Protein AF-A0A9D8HJI1-F1 (afdb_monomer_lite)

Foldseek 3Di:
DDPPVSLVVLVVVLVVVCVVCVVVQDDPPCNVVVSVVSSVVSVVVVVVVVVVVVVVVVVVVVVVVVVVDDADPVLLVVLLVVDDPLLNVLCCCCPVVVDQLCRQCVVVVHHSVVSVVSPVVSVVSSVVSSVVSVPDD

pLDDT: mean 75.33, std 11.46, range [37.22, 92.06]

Sequence (137 aa):
RLDRDEAADAAAEVFTVAWRKIAHLPPEPDTLPWLYGVARRVVANSARSRRRRQRLAIRAAAQATEWSHTPDPAGVLVALELLRSGDREILRLAAWEGLDPREMGLVLGCSPNAAAIRLHRARRRLEDAMNDTEGEP

Structure (mmCIF, N/CA/C/O backbone):
data_AF-A0A9D8HJI1-F1
#
_entry.id   AF-A0A9D8HJI1-F1
#
loop_
_atom_site.group_PDB
_atom_site.id
_atom_site.type_symbol
_atom_site.label_atom_id
_atom_site.label_alt_id
_atom_site.label_comp_id
_atom_site.label_asym_id
_atom_site.label_entity_id
_atom_site.label_seq_id
_atom_site.pdbx_PDB_ins_code
_atom_site.Cartn_x
_atom_site.Cartn_y
_atom_site.Cartn_z
_atom_site.occupancy
_atom_site.B_iso_or_equiv
_atom_site.auth_seq_id
_atom_site.auth_comp_id
_atom_site.auth_asym_id
_atom_site.auth_atom_id
_atom_site.pdbx_PDB_model_num
ATOM 1 N N . ARG A 1 1 ? -8.733 19.203 0.518 1.00 57.72 1 ARG A N 1
ATOM 2 C CA . ARG A 1 1 ? -10.171 18.987 0.238 1.00 57.72 1 ARG A CA 1
ATOM 3 C C . ARG A 1 1 ? -10.307 17.616 -0.399 1.00 57.72 1 ARG A C 1
ATOM 5 O O . ARG A 1 1 ? -9.384 17.234 -1.111 1.00 57.72 1 ARG A O 1
ATOM 12 N N . LEU A 1 2 ? -11.349 16.874 -0.038 1.00 67.06 2 LEU A N 1
ATOM 13 C CA . LEU A 1 2 ? -11.768 15.695 -0.793 1.00 67.06 2 LEU A CA 1
ATOM 14 C C . LEU A 1 2 ? -12.631 16.185 -1.957 1.00 67.06 2 LEU A C 1
ATOM 16 O O . LEU A 1 2 ? -13.277 17.232 -1.819 1.00 67.06 2 LEU A O 1
ATOM 20 N N . ASP A 1 3 ? -12.589 15.489 -3.085 1.00 80.69 3 ASP A N 1
ATOM 21 C CA . ASP A 1 3 ? -13.618 15.664 -4.109 1.00 80.69 3 ASP A CA 1
ATOM 22 C C . ASP A 1 3 ? -14.937 14.999 -3.664 1.00 80.69 3 ASP A C 1
ATOM 24 O O . ASP A 1 3 ? -15.061 14.513 -2.535 1.00 80.69 3 ASP A O 1
ATOM 28 N N . ARG A 1 4 ? -15.962 15.063 -4.516 1.00 80.25 4 ARG A N 1
ATOM 29 C CA . ARG A 1 4 ? -17.303 14.562 -4.191 1.00 80.25 4 ARG A CA 1
ATOM 30 C C . ARG A 1 4 ? -17.327 13.042 -4.004 1.00 80.25 4 ARG A C 1
ATOM 32 O O . ARG A 1 4 ? -18.003 12.578 -3.088 1.00 80.25 4 ARG A O 1
ATOM 39 N N . ASP A 1 5 ? -16.589 12.305 -4.821 1.00 79.06 5 ASP A N 1
ATOM 40 C CA . ASP A 1 5 ? -16.589 10.842 -4.804 1.00 79.06 5 ASP A CA 1
ATOM 41 C C . ASP A 1 5 ? -15.754 10.345 -3.619 1.00 79.06 5 ASP A C 1
ATOM 43 O O . ASP A 1 5 ? -16.203 9.514 -2.832 1.00 79.06 5 ASP A O 1
ATOM 47 N N . GLU A 1 6 ? -14.610 10.985 -3.368 1.00 75.56 6 GLU A N 1
ATOM 48 C CA . GLU A 1 6 ? -13.793 10.758 -2.176 1.00 75.56 6 GLU A CA 1
ATOM 49 C C . GLU A 1 6 ? -14.559 11.057 -0.874 1.00 75.56 6 GLU A C 1
ATOM 51 O O . GLU A 1 6 ? -14.312 10.423 0.156 1.00 75.56 6 GLU A O 1
ATOM 56 N N . ALA A 1 7 ? -15.465 12.040 -0.882 1.00 78.31 7 ALA A N 1
ATOM 57 C CA . ALA A 1 7 ? -16.320 12.337 0.264 1.00 78.31 7 ALA A CA 1
ATOM 58 C C . ALA A 1 7 ? -17.396 11.260 0.479 1.00 78.31 7 ALA A C 1
ATOM 60 O O . ALA A 1 7 ? -17.677 10.917 1.629 1.00 78.31 7 ALA A O 1
ATOM 61 N N . ALA A 1 8 ? -17.966 10.715 -0.599 1.00 82.56 8 ALA A N 1
ATOM 62 C CA . ALA A 1 8 ? -18.933 9.622 -0.531 1.00 82.56 8 ALA A CA 1
ATOM 63 C C . ALA A 1 8 ? -18.287 8.329 -0.004 1.00 82.56 8 ALA A C 1
ATOM 65 O O . ALA A 1 8 ? -18.809 7.724 0.934 1.00 82.56 8 ALA A O 1
ATOM 66 N N . ASP A 1 9 ? -17.105 7.974 -0.512 1.00 81.94 9 ASP A N 1
ATOM 67 C CA . ASP A 1 9 ? -16.328 6.824 -0.036 1.00 81.94 9 ASP A CA 1
ATOM 68 C C . ASP A 1 9 ? -15.944 6.972 1.439 1.00 81.94 9 ASP A C 1
ATOM 70 O O . ASP A 1 9 ? -16.104 6.046 2.239 1.00 81.94 9 ASP A O 1
ATOM 74 N N . ALA A 1 10 ? -15.488 8.165 1.836 1.00 81.00 10 ALA A N 1
ATOM 75 C CA . ALA A 1 10 ? -15.160 8.445 3.227 1.00 81.00 10 ALA A CA 1
ATOM 76 C C . ALA A 1 10 ? -16.388 8.302 4.141 1.00 81.00 10 ALA A C 1
ATOM 78 O O . ALA A 1 10 ? -16.270 7.764 5.241 1.00 81.00 10 ALA A O 1
ATOM 79 N N . ALA A 1 11 ? -17.567 8.751 3.703 1.00 83.81 11 ALA A N 1
ATOM 80 C CA . ALA A 1 11 ? -18.802 8.574 4.461 1.00 83.81 11 ALA A CA 1
ATOM 81 C C . ALA A 1 11 ? -19.171 7.087 4.601 1.00 83.81 11 ALA A C 1
ATOM 83 O O . ALA A 1 11 ? -19.471 6.635 5.709 1.00 83.81 11 ALA A O 1
ATOM 84 N N . ALA A 1 12 ? -19.081 6.311 3.519 1.00 88.81 12 ALA A N 1
ATOM 85 C CA . ALA A 1 12 ? -19.327 4.870 3.546 1.00 88.81 12 ALA A CA 1
ATOM 86 C C . ALA A 1 12 ? -18.380 4.144 4.519 1.00 88.81 12 ALA A C 1
ATOM 88 O O . ALA A 1 12 ? -18.809 3.290 5.299 1.00 88.81 12 ALA A O 1
ATOM 89 N N . GLU A 1 13 ? -17.101 4.521 4.543 1.00 84.81 13 GLU A N 1
ATOM 90 C CA . GLU A 1 13 ? -16.109 3.943 5.450 1.00 84.81 13 GLU A CA 1
ATOM 91 C C . GLU A 1 13 ? -16.392 4.309 6.920 1.00 84.81 13 GLU A C 1
ATOM 93 O O . GLU A 1 13 ? -16.303 3.450 7.803 1.00 84.81 13 GLU A O 1
ATOM 98 N N . VAL A 1 14 ? -16.821 5.547 7.197 1.00 84.94 14 VAL A N 1
ATOM 99 C CA . VAL A 1 14 ? -17.251 5.976 8.542 1.00 84.94 14 VAL A CA 1
ATOM 100 C C . VAL A 1 14 ? -18.423 5.139 9.039 1.00 84.94 14 VAL A C 1
ATOM 102 O O . VAL A 1 14 ? -18.358 4.597 10.145 1.00 84.94 14 VAL A O 1
ATOM 105 N N . PHE A 1 15 ? -19.470 4.989 8.228 1.00 88.69 15 PHE A N 1
ATOM 106 C CA . PHE A 1 15 ? -20.638 4.197 8.612 1.00 88.69 15 PHE A CA 1
ATOM 107 C C . PHE A 1 15 ? -20.325 2.704 8.706 1.00 88.69 15 PHE A C 1
ATOM 109 O O . PHE A 1 15 ? -20.846 2.032 9.591 1.00 88.69 15 PHE A O 1
ATOM 116 N N . THR A 1 16 ? -19.402 2.188 7.895 1.00 92.06 16 THR A N 1
ATOM 117 C CA . THR A 1 16 ? -18.907 0.809 8.030 1.00 92.06 16 THR A CA 1
ATOM 118 C C . THR A 1 16 ? -18.217 0.595 9.380 1.00 92.06 16 THR A C 1
ATOM 120 O O . THR A 1 16 ? -18.438 -0.420 10.046 1.00 92.06 16 THR A O 1
ATOM 123 N N . VAL A 1 17 ? -17.391 1.551 9.824 1.00 81.44 17 VAL A N 1
ATOM 124 C CA . VAL A 1 17 ? -16.753 1.505 11.151 1.00 81.44 17 VAL A CA 1
ATOM 125 C C . VAL A 1 17 ? -17.794 1.604 12.264 1.00 81.44 17 VAL A C 1
ATOM 127 O O . VAL A 1 17 ? -17.697 0.858 13.239 1.00 81.44 17 VAL A O 1
A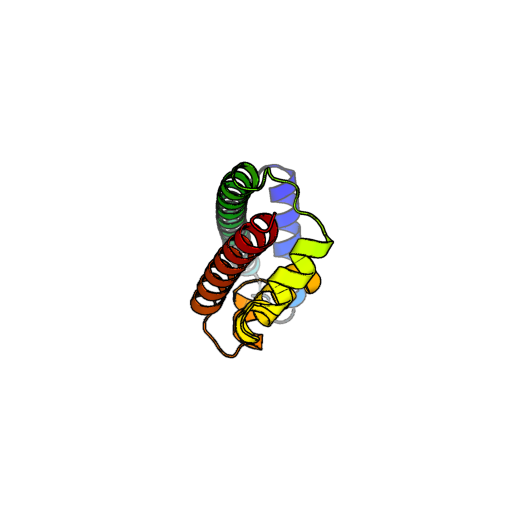TOM 130 N N . ALA A 1 18 ? -18.782 2.488 12.117 1.00 81.88 18 ALA A N 1
ATOM 131 C CA . ALA A 1 18 ? -19.880 2.626 13.068 1.00 81.88 18 ALA A CA 1
ATOM 132 C C . ALA A 1 18 ? -20.677 1.320 13.193 1.00 81.88 18 ALA A C 1
ATOM 134 O O . ALA A 1 18 ? -20.867 0.829 14.301 1.00 81.88 18 ALA A O 1
ATOM 135 N N . TRP A 1 19 ? -21.036 0.696 12.069 1.00 88.44 19 TRP A N 1
ATOM 136 C CA . TRP A 1 19 ? -21.769 -0.568 12.032 1.00 88.44 19 TRP A CA 1
ATOM 137 C C . TRP A 1 19 ? -21.000 -1.711 12.702 1.00 88.44 19 TRP A C 1
ATOM 139 O O . TRP A 1 19 ? -21.532 -2.412 13.559 1.00 88.44 19 TRP A O 1
ATOM 149 N N . ARG A 1 20 ? -19.703 -1.859 12.400 1.00 88.19 20 ARG A N 1
ATOM 150 C CA . ARG A 1 20 ? -18.844 -2.866 13.054 1.00 88.19 20 ARG A CA 1
ATOM 151 C C . ARG A 1 20 ? -18.716 -2.657 14.563 1.00 88.19 20 ARG A C 1
ATOM 153 O O . ARG A 1 20 ? -18.418 -3.603 15.285 1.00 88.19 20 ARG A O 1
ATOM 160 N N . LYS A 1 21 ? -18.894 -1.423 15.035 1.00 86.38 21 LYS A N 1
ATOM 161 C CA . LYS A 1 21 ? -18.784 -1.041 16.446 1.00 86.38 21 LYS A CA 1
ATOM 162 C C . LYS A 1 21 ? -20.130 -0.704 17.074 1.00 86.38 21 LYS A C 1
ATOM 164 O O . LYS A 1 21 ? -20.140 -0.097 18.137 1.00 86.38 21 LYS A O 1
ATOM 169 N N . ILE A 1 22 ? -21.241 -1.122 16.469 1.00 86.06 22 ILE A N 1
ATOM 170 C CA . ILE A 1 22 ? -22.579 -0.712 16.905 1.00 86.06 22 ILE A CA 1
ATOM 171 C C . ILE A 1 22 ? -22.869 -1.102 18.362 1.00 86.06 22 ILE A C 1
ATOM 173 O O . ILE A 1 22 ? -23.466 -0.327 19.096 1.00 86.06 22 ILE A O 1
ATOM 177 N N . ALA A 1 23 ? -22.339 -2.241 18.821 1.00 90.00 23 ALA A N 1
ATOM 178 C CA . ALA A 1 23 ? -22.443 -2.690 20.213 1.00 90.00 23 ALA A CA 1
ATOM 179 C C . ALA A 1 23 ? -21.613 -1.860 21.218 1.00 90.00 23 ALA A C 1
ATOM 181 O O . ALA A 1 23 ? -21.816 -1.969 22.419 1.00 90.00 23 ALA A O 1
ATOM 182 N N . HIS A 1 24 ? -20.668 -1.051 20.736 1.00 84.31 24 HIS A N 1
ATOM 183 C CA . HIS A 1 24 ? -19.765 -0.214 21.538 1.00 84.31 24 HIS A CA 1
ATOM 184 C C . HIS A 1 24 ? -19.931 1.274 21.210 1.00 84.31 24 HIS A C 1
ATOM 186 O O . HIS A 1 24 ? -19.029 2.078 21.463 1.00 84.31 24 HIS A O 1
ATOM 192 N N . LEU A 1 25 ? -21.039 1.632 20.564 1.00 83.50 25 LEU A N 1
ATOM 193 C CA . LEU A 1 25 ? -21.299 3.000 20.165 1.00 83.50 25 LEU A CA 1
ATOM 194 C C . LEU A 1 25 ? -21.625 3.813 21.428 1.00 83.50 25 LEU A C 1
ATOM 196 O O . LEU A 1 25 ? -22.442 3.358 22.232 1.00 83.50 25 LEU A O 1
ATOM 200 N N . PRO A 1 26 ? -20.985 4.975 21.649 1.00 85.62 26 PRO A N 1
ATOM 201 C CA . PRO A 1 26 ? -21.311 5.808 22.798 1.00 85.62 26 PRO A CA 1
ATOM 202 C C . PRO A 1 26 ? -22.789 6.205 22.748 1.00 85.62 26 PRO A C 1
ATOM 204 O O . PRO A 1 26 ? -23.268 6.519 21.652 1.00 85.62 26 PRO A O 1
ATOM 207 N N . PRO A 1 27 ? -23.503 6.205 23.885 1.00 89.31 27 PRO A N 1
ATOM 208 C CA . PRO A 1 27 ? -24.870 6.701 23.934 1.00 89.31 27 PRO A CA 1
ATOM 209 C C . PRO A 1 27 ? -24.912 8.207 23.644 1.00 89.31 27 PRO A C 1
ATOM 211 O O . PRO A 1 27 ? -23.902 8.909 23.745 1.00 89.31 27 PRO A O 1
ATOM 214 N N . GLU A 1 28 ? -26.093 8.714 23.300 1.00 87.31 28 GLU A N 1
ATOM 215 C CA . GLU A 1 28 ? -26.304 10.156 23.159 1.00 87.31 28 GLU A CA 1
ATOM 216 C C . GLU A 1 28 ? -25.997 10.876 24.488 1.00 87.31 28 GLU A C 1
ATOM 218 O O . GLU A 1 28 ? -26.338 10.352 25.556 1.00 87.31 28 GLU A O 1
ATOM 223 N N . PRO A 1 29 ? -25.359 12.064 24.455 1.00 87.00 29 PRO A N 1
ATOM 224 C CA . PRO A 1 29 ? -25.088 12.911 23.282 1.00 87.00 29 PRO A CA 1
ATOM 225 C C . PRO A 1 29 ? -23.737 12.660 22.572 1.00 87.00 29 PRO A C 1
ATOM 227 O O . PRO A 1 29 ? -23.378 13.378 21.636 1.00 87.00 29 PRO A O 1
ATOM 230 N N . ASP A 1 30 ? -22.952 11.673 23.013 1.00 80.81 30 ASP A N 1
ATOM 231 C CA . ASP A 1 30 ? -21.561 11.483 22.568 1.00 80.81 30 ASP A CA 1
ATOM 232 C C . ASP A 1 30 ? -21.438 10.744 21.225 1.00 80.81 30 ASP A C 1
ATOM 234 O O . ASP A 1 30 ? -20.357 10.686 20.624 1.00 80.81 30 ASP A O 1
ATOM 238 N N . THR A 1 31 ? -22.554 10.222 20.712 1.00 77.12 31 THR A N 1
ATOM 239 C CA . THR A 1 31 ? -22.651 9.520 19.430 1.00 77.12 31 THR A CA 1
ATOM 240 C C . THR A 1 31 ? -22.148 10.372 18.259 1.00 77.12 31 THR A C 1
ATOM 242 O O . THR A 1 31 ? -21.272 9.942 17.499 1.00 77.12 31 THR A O 1
ATOM 245 N N . LEU A 1 32 ? -22.654 11.603 18.117 1.00 78.25 32 LEU A N 1
ATOM 246 C CA . LEU A 1 32 ? -22.254 12.521 17.043 1.00 78.25 32 LEU A CA 1
ATOM 247 C C . LEU A 1 32 ? -20.775 12.950 17.144 1.00 78.25 32 LEU A C 1
ATOM 249 O O . LEU A 1 32 ? -20.051 12.814 16.150 1.00 78.25 32 LEU A O 1
ATOM 253 N N . PRO A 1 33 ? -20.272 13.414 18.307 1.00 77.00 33 PRO A N 1
ATOM 254 C CA . PRO A 1 33 ? -18.846 13.678 18.512 1.00 77.00 33 PRO A CA 1
ATOM 255 C C . PRO A 1 33 ? -17.942 12.493 18.149 1.00 77.00 33 PRO A C 1
ATOM 257 O O . PRO A 1 33 ? -16.899 12.672 17.509 1.00 77.00 33 PRO A O 1
ATOM 260 N N . TRP A 1 34 ? -18.346 11.271 18.503 1.00 82.94 34 TRP A N 1
ATOM 261 C CA . TRP A 1 34 ? -17.599 10.062 18.169 1.00 82.94 34 TRP A CA 1
ATOM 262 C C . TRP A 1 34 ? -17.541 9.815 16.657 1.00 82.94 34 TRP A C 1
ATOM 264 O O . TRP A 1 34 ? -16.456 9.560 16.120 1.00 82.94 34 TRP A O 1
ATOM 274 N N . LEU A 1 35 ? -18.665 9.971 15.948 1.00 73.56 35 LEU A N 1
ATOM 275 C CA . LEU A 1 35 ? -18.724 9.853 14.487 1.00 73.56 35 LEU A CA 1
ATOM 276 C C . LEU A 1 35 ? -17.836 10.891 13.790 1.00 73.56 35 LEU A C 1
ATOM 278 O O . LEU A 1 35 ? -17.102 10.538 12.863 1.00 73.56 35 LEU A O 1
ATOM 282 N N . TYR A 1 36 ? -17.802 12.137 14.272 1.00 71.88 36 TYR A N 1
ATOM 283 C CA . TYR A 1 36 ? -16.862 13.147 13.769 1.00 71.88 36 TYR A CA 1
ATOM 284 C C . TYR A 1 36 ? -15.399 12.740 13.988 1.00 71.88 36 TYR A C 1
ATOM 286 O O . TYR A 1 36 ? -14.551 12.940 13.111 1.00 71.88 36 TYR A O 1
ATOM 294 N N . GLY A 1 37 ? -15.091 12.117 15.129 1.00 71.38 37 GLY A N 1
ATOM 295 C CA . GLY A 1 37 ? -13.770 11.558 15.416 1.00 71.38 37 GLY A CA 1
ATOM 296 C C . GLY A 1 37 ? -13.359 10.457 14.432 1.00 71.38 37 GLY A C 1
ATOM 297 O O . GLY A 1 37 ? -12.215 10.441 13.958 1.00 71.38 37 GLY A O 1
ATOM 298 N N . VAL A 1 38 ? -14.288 9.564 14.081 1.00 76.00 38 VAL A N 1
ATOM 299 C CA . VAL A 1 38 ? -14.082 8.520 13.064 1.00 76.00 38 VAL A CA 1
ATOM 300 C C . VAL A 1 38 ? -13.895 9.144 11.681 1.00 76.00 38 VAL A C 1
ATOM 302 O O . VAL A 1 38 ? -12.893 8.853 11.025 1.00 76.00 38 VAL A O 1
ATOM 305 N N . ALA A 1 39 ? -14.767 10.071 11.278 1.00 74.69 39 ALA A N 1
ATOM 306 C CA . ALA A 1 39 ? -14.671 10.789 10.006 1.00 74.69 39 ALA A CA 1
ATOM 307 C C . ALA A 1 39 ? -13.322 11.493 9.840 1.00 74.69 39 ALA A C 1
ATOM 309 O O . ALA A 1 39 ? -12.644 11.324 8.826 1.00 74.69 39 ALA A O 1
ATOM 310 N N . ARG A 1 40 ? -12.846 12.193 10.875 1.00 73.94 40 ARG A N 1
ATOM 311 C CA . ARG A 1 40 ? -11.525 12.834 10.857 1.00 73.94 40 ARG A CA 1
ATOM 312 C C . ARG A 1 40 ? -10.396 11.830 10.610 1.00 73.94 40 ARG A C 1
ATOM 314 O O . ARG A 1 40 ? -9.460 12.135 9.867 1.00 73.94 40 ARG A O 1
ATOM 321 N N . ARG A 1 41 ? -10.452 10.644 11.229 1.00 73.81 41 ARG A N 1
ATOM 322 C CA . ARG A 1 41 ? -9.434 9.594 11.042 1.00 73.81 41 ARG A CA 1
ATOM 323 C C . ARG A 1 41 ? -9.479 9.004 9.636 1.00 73.81 41 ARG A C 1
ATOM 325 O O . ARG A 1 41 ? -8.412 8.849 9.044 1.00 73.81 41 ARG A O 1
ATOM 332 N N . VAL A 1 42 ? -10.671 8.742 9.103 1.00 75.44 42 VAL A N 1
ATOM 333 C CA . VAL A 1 42 ? -10.884 8.249 7.733 1.00 75.44 42 VAL A CA 1
ATOM 334 C C . VAL A 1 42 ? -10.304 9.230 6.712 1.00 75.44 42 VAL A C 1
ATOM 336 O O . VAL A 1 42 ? -9.421 8.867 5.935 1.00 75.44 42 VAL A O 1
ATOM 339 N N . VAL A 1 43 ? -10.670 10.513 6.799 1.00 78.62 43 VAL A N 1
ATOM 340 C CA . VAL A 1 43 ? -10.152 11.566 5.907 1.00 78.62 43 VAL A CA 1
ATOM 341 C C . VAL A 1 43 ? -8.625 11.689 6.003 1.00 78.62 43 VAL A C 1
ATOM 343 O O . VAL A 1 43 ? -7.930 11.798 4.988 1.00 78.62 43 VAL A O 1
ATOM 346 N N . ALA A 1 44 ? -8.065 11.638 7.217 1.00 71.75 44 ALA A N 1
ATOM 347 C CA . ALA A 1 44 ? -6.618 11.699 7.413 1.00 71.75 44 ALA A CA 1
ATOM 348 C C . ALA A 1 44 ? -5.893 10.476 6.820 1.00 71.75 44 ALA A C 1
ATOM 350 O O . ALA A 1 44 ? -4.810 10.623 6.244 1.00 71.75 44 ALA A O 1
ATOM 351 N N . ASN A 1 45 ? -6.473 9.277 6.930 1.00 68.06 45 ASN A N 1
ATOM 352 C CA . ASN A 1 45 ? -5.921 8.064 6.330 1.00 68.06 45 ASN A CA 1
ATOM 353 C C . ASN A 1 45 ? -5.996 8.090 4.803 1.00 68.06 45 ASN A C 1
ATOM 355 O O . ASN A 1 45 ? -4.990 7.780 4.160 1.00 68.06 45 ASN A O 1
ATOM 359 N N . SER A 1 46 ? -7.116 8.528 4.222 1.00 69.69 46 SER A N 1
ATOM 360 C CA . SER A 1 46 ? -7.258 8.644 2.765 1.00 69.69 46 SER A CA 1
ATOM 361 C C . SER A 1 46 ? -6.209 9.606 2.191 1.00 69.69 46 SER A C 1
ATOM 363 O O . SER A 1 46 ? -5.506 9.271 1.235 1.00 69.69 46 SER A O 1
ATOM 365 N N . ALA A 1 47 ? -5.983 10.756 2.838 1.00 70.00 47 ALA A N 1
ATOM 366 C CA . ALA A 1 47 ? -4.967 11.722 2.425 1.00 70.00 47 ALA A CA 1
ATOM 367 C C . ALA A 1 47 ? -3.535 11.155 2.502 1.00 70.00 47 ALA A C 1
ATOM 369 O O . ALA A 1 47 ? -2.736 11.358 1.583 1.00 70.00 47 ALA A O 1
ATOM 370 N N . ARG A 1 48 ? -3.191 10.413 3.568 1.00 67.00 48 ARG A N 1
ATOM 371 C CA . ARG A 1 48 ? -1.881 9.738 3.673 1.00 67.00 48 ARG A CA 1
ATOM 372 C C . ARG A 1 48 ? -1.719 8.641 2.622 1.00 67.00 48 ARG A C 1
ATOM 374 O O . ARG A 1 48 ? -0.647 8.536 2.027 1.00 67.00 48 ARG A O 1
ATOM 381 N N . SER A 1 49 ? -2.769 7.861 2.369 1.00 65.12 49 SER A N 1
ATOM 382 C CA . SER A 1 49 ? -2.777 6.805 1.353 1.00 65.12 49 SER A CA 1
ATOM 383 C C . SER A 1 49 ? -2.571 7.378 -0.050 1.00 65.12 49 SER A C 1
ATOM 385 O O . SER A 1 49 ? -1.690 6.920 -0.775 1.00 65.12 49 SER A O 1
ATOM 387 N N . ARG A 1 50 ? -3.267 8.469 -0.396 1.00 69.50 50 ARG A N 1
ATOM 388 C CA . ARG A 1 50 ? -3.089 9.185 -1.671 1.00 69.50 50 ARG A CA 1
ATOM 389 C C . ARG A 1 50 ? -1.682 9.735 -1.856 1.00 69.50 50 ARG A C 1
ATOM 391 O O . ARG A 1 50 ? -1.076 9.484 -2.889 1.00 69.50 50 ARG A O 1
ATOM 398 N N . ARG A 1 51 ? -1.113 10.392 -0.840 1.00 69.50 51 ARG A N 1
ATOM 399 C CA . ARG A 1 51 ? 0.282 10.874 -0.887 1.00 69.50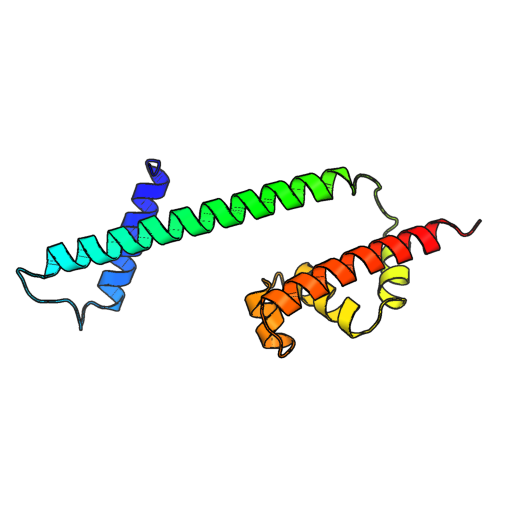 51 ARG A CA 1
ATOM 400 C C . ARG A 1 51 ? 1.290 9.734 -1.045 1.00 69.50 51 ARG A C 1
ATOM 402 O O . ARG A 1 51 ? 2.337 9.936 -1.656 1.00 69.50 51 ARG A O 1
ATOM 409 N N . ARG A 1 52 ? 1.011 8.556 -0.475 1.00 68.81 52 ARG A N 1
ATOM 410 C CA . ARG A 1 52 ? 1.836 7.354 -0.659 1.00 68.81 52 ARG A CA 1
ATOM 411 C C . ARG A 1 52 ? 1.711 6.829 -2.091 1.00 68.81 52 ARG A C 1
ATOM 413 O O . ARG A 1 52 ? 2.738 6.620 -2.723 1.00 68.81 52 ARG A O 1
ATOM 420 N N . ARG A 1 53 ? 0.485 6.701 -2.615 1.00 70.25 53 ARG A N 1
ATOM 421 C CA . ARG A 1 53 ? 0.205 6.280 -4.000 1.00 70.25 53 ARG A CA 1
ATOM 422 C C . ARG A 1 53 ? 0.819 7.226 -5.031 1.00 70.25 53 ARG A C 1
ATOM 424 O O . ARG A 1 53 ? 1.469 6.749 -5.943 1.00 70.25 53 ARG A O 1
ATOM 431 N N . GLN A 1 54 ? 0.719 8.541 -4.840 1.00 70.81 54 GLN A N 1
ATOM 432 C CA . GLN A 1 54 ? 1.368 9.533 -5.707 1.00 70.81 54 GLN A CA 1
ATOM 433 C C . GLN A 1 54 ? 2.893 9.404 -5.687 1.00 70.81 54 GLN A C 1
ATOM 435 O O . GLN A 1 54 ? 3.519 9.410 -6.737 1.00 70.81 54 GLN A O 1
ATOM 440 N N . ARG A 1 55 ? 3.506 9.221 -4.509 1.00 68.81 55 ARG A N 1
ATOM 441 C CA . ARG A 1 55 ? 4.955 8.969 -4.417 1.00 68.81 55 ARG A CA 1
ATOM 442 C C . ARG A 1 55 ? 5.368 7.664 -5.098 1.00 68.81 55 ARG A C 1
ATOM 444 O O . ARG A 1 55 ? 6.428 7.625 -5.709 1.00 68.81 55 ARG A O 1
ATOM 451 N N . LEU A 1 56 ? 4.553 6.615 -4.992 1.00 71.06 56 LEU A N 1
ATOM 452 C CA . LEU A 1 56 ? 4.762 5.363 -5.722 1.00 71.06 56 LEU A CA 1
ATOM 453 C C . LEU A 1 56 ? 4.617 5.558 -7.233 1.00 71.06 56 LEU A C 1
ATOM 455 O O . LEU A 1 56 ? 5.480 5.091 -7.958 1.00 71.06 56 LEU A O 1
ATOM 459 N N . ALA A 1 57 ? 3.600 6.286 -7.693 1.00 72.00 57 ALA A N 1
ATOM 460 C CA . ALA A 1 57 ? 3.382 6.575 -9.108 1.00 72.00 57 ALA A CA 1
ATOM 461 C C . ALA A 1 57 ? 4.523 7.409 -9.709 1.00 72.00 57 ALA A C 1
ATOM 463 O O . ALA A 1 57 ? 4.992 7.092 -10.791 1.00 72.00 57 ALA A O 1
ATOM 464 N N . ILE A 1 58 ? 5.033 8.412 -8.985 1.00 71.62 58 ILE A N 1
ATOM 465 C CA . ILE A 1 58 ? 6.199 9.203 -9.412 1.00 71.62 58 ILE A CA 1
ATOM 466 C C . ILE A 1 58 ? 7.446 8.319 -9.525 1.00 71.62 58 ILE A C 1
ATOM 468 O O . ILE A 1 58 ? 8.166 8.404 -10.514 1.00 71.62 58 ILE A O 1
ATOM 472 N N . ARG A 1 59 ? 7.696 7.440 -8.544 1.00 67.06 59 ARG A N 1
ATOM 473 C CA . ARG A 1 59 ? 8.816 6.489 -8.628 1.00 67.06 59 ARG A CA 1
ATOM 474 C C . ARG A 1 59 ? 8.635 5.486 -9.761 1.00 67.06 59 ARG A C 1
ATOM 476 O O . ARG A 1 59 ? 9.604 5.199 -10.442 1.00 67.06 59 ARG A O 1
ATOM 483 N N . ALA A 1 60 ? 7.422 4.977 -9.964 1.00 66.50 60 ALA A N 1
ATOM 484 C CA . ALA A 1 60 ? 7.109 4.032 -11.028 1.00 66.50 60 ALA A CA 1
ATOM 485 C C . ALA A 1 60 ? 7.246 4.673 -12.415 1.00 66.50 60 ALA A C 1
ATOM 487 O O . ALA A 1 60 ? 7.777 4.038 -13.310 1.00 66.50 60 ALA A O 1
ATOM 488 N N . ALA A 1 61 ? 6.838 5.933 -12.583 1.00 65.62 61 ALA A N 1
ATOM 489 C CA . ALA A 1 61 ? 7.028 6.682 -13.822 1.00 65.62 61 ALA A CA 1
ATOM 490 C C . ALA A 1 61 ? 8.512 6.975 -14.097 1.00 65.62 61 ALA A C 1
ATOM 492 O O . ALA A 1 61 ? 8.954 6.861 -15.234 1.00 65.62 61 ALA A O 1
ATOM 493 N N . ALA A 1 62 ? 9.296 7.296 -13.061 1.00 61.78 62 ALA A N 1
ATOM 494 C CA . ALA A 1 62 ? 10.747 7.437 -13.193 1.00 61.78 62 ALA A CA 1
ATOM 495 C C . ALA A 1 62 ? 11.414 6.112 -13.610 1.00 61.78 62 ALA A C 1
ATOM 497 O O . ALA A 1 62 ? 12.266 6.116 -14.487 1.00 61.78 62 ALA A O 1
ATOM 498 N N . GLN A 1 63 ? 10.961 4.989 -13.045 1.00 57.75 63 GLN A N 1
ATOM 499 C CA . GLN A 1 63 ? 11.422 3.643 -13.397 1.00 57.75 63 GLN A CA 1
ATOM 500 C C . GLN A 1 63 ? 10.966 3.193 -14.798 1.00 57.75 63 GLN A C 1
ATOM 502 O O . GLN A 1 63 ? 11.720 2.556 -15.519 1.00 57.75 63 GLN A O 1
ATOM 507 N N . ALA A 1 64 ? 9.750 3.547 -15.224 1.00 55.12 64 ALA A N 1
ATOM 508 C CA . ALA A 1 64 ? 9.216 3.191 -16.541 1.00 55.12 64 ALA A CA 1
ATOM 509 C C . ALA A 1 64 ? 9.963 3.885 -17.692 1.00 55.12 64 ALA A C 1
ATOM 511 O O . ALA A 1 64 ? 10.147 3.284 -18.745 1.00 55.12 64 ALA A O 1
ATOM 512 N N . THR A 1 65 ? 10.436 5.118 -17.485 1.00 54.56 65 THR A N 1
ATOM 513 C CA . THR A 1 65 ? 11.314 5.814 -18.443 1.00 54.56 65 THR A CA 1
ATOM 514 C C . THR A 1 65 ? 12.690 5.142 -18.553 1.00 54.56 65 THR A C 1
ATOM 516 O O . THR A 1 65 ? 13.318 5.203 -19.604 1.00 54.56 65 THR A O 1
ATOM 519 N N . GLU A 1 66 ? 13.144 4.464 -17.496 1.00 49.84 66 GLU A N 1
ATOM 520 C CA . GLU A 1 66 ? 14.396 3.692 -17.465 1.00 49.84 66 GLU A CA 1
ATOM 521 C C . GLU A 1 66 ? 14.237 2.311 -18.151 1.00 49.84 66 GLU A C 1
ATOM 523 O O . GLU A 1 66 ? 15.173 1.817 -18.771 1.00 49.84 66 GLU A O 1
ATOM 528 N N . TRP A 1 67 ? 13.026 1.734 -18.142 1.00 49.06 67 TRP A N 1
ATOM 529 C CA . TRP A 1 67 ? 12.686 0.405 -18.691 1.00 49.06 67 TRP A CA 1
ATOM 530 C C . TRP A 1 67 ? 12.193 0.370 -20.154 1.00 49.06 67 TRP A C 1
ATOM 532 O O . TRP A 1 67 ? 11.638 -0.634 -20.590 1.00 49.06 67 TRP A O 1
ATOM 542 N N . SER A 1 68 ? 12.400 1.416 -20.962 1.00 45.19 68 SER A N 1
ATOM 543 C CA . SER A 1 68 ? 11.994 1.433 -22.387 1.00 45.19 68 SER A CA 1
ATOM 544 C C . SER A 1 68 ? 12.764 0.449 -23.304 1.00 45.19 68 SER A C 1
ATOM 546 O O . SER A 1 68 ? 12.565 0.473 -24.520 1.00 45.19 68 SER A O 1
ATOM 548 N N . HIS A 1 69 ? 13.621 -0.420 -22.768 1.00 51.41 69 HIS A N 1
ATOM 549 C CA . HIS A 1 69 ? 14.176 -1.556 -23.506 1.00 51.41 69 HIS A CA 1
ATOM 550 C C . HIS A 1 69 ? 13.273 -2.765 -23.255 1.00 51.41 69 HIS A C 1
ATOM 552 O O . HIS A 1 69 ? 13.237 -3.286 -22.144 1.00 51.41 69 HIS A O 1
ATOM 558 N N . THR A 1 70 ? 12.490 -3.174 -24.257 1.00 49.41 70 THR A N 1
ATOM 559 C CA . THR A 1 70 ? 11.709 -4.419 -24.199 1.00 49.41 70 THR A CA 1
ATOM 560 C C . THR A 1 70 ? 12.679 -5.592 -24.091 1.00 49.41 70 THR A C 1
ATOM 562 O O . THR A 1 70 ? 13.387 -5.838 -25.067 1.00 49.41 70 THR A O 1
ATOM 565 N N . PRO A 1 71 ? 12.726 -6.319 -22.964 1.00 55.12 71 PRO A N 1
ATOM 566 C CA . PRO A 1 71 ? 13.660 -7.418 -22.829 1.00 55.12 71 PRO A CA 1
ATOM 567 C C . PRO A 1 71 ? 13.112 -8.676 -23.495 1.00 55.12 71 PRO A C 1
ATOM 569 O O . PRO A 1 71 ? 11.906 -8.940 -23.452 1.00 55.12 71 PRO A O 1
ATOM 572 N N . ASP A 1 72 ? 14.009 -9.469 -24.072 1.00 61.72 72 ASP A N 1
ATOM 573 C CA . ASP A 1 72 ? 13.714 -10.812 -24.563 1.00 61.72 72 ASP A CA 1
ATOM 574 C C . ASP A 1 72 ? 13.158 -11.693 -23.416 1.00 61.72 72 ASP A C 1
ATOM 576 O O . ASP A 1 72 ? 13.834 -11.873 -22.395 1.00 61.72 72 ASP A O 1
ATOM 580 N N . PRO A 1 73 ? 11.942 -12.271 -23.542 1.00 64.06 73 PRO A N 1
ATOM 581 C CA . PRO A 1 73 ? 11.374 -13.176 -22.542 1.00 64.06 73 PRO A CA 1
ATOM 582 C C . PRO A 1 73 ? 12.289 -14.354 -22.173 1.00 64.06 73 PRO A C 1
ATOM 584 O O . PRO A 1 73 ? 12.230 -14.826 -21.034 1.00 64.06 73 PRO A O 1
ATOM 587 N N . ALA A 1 74 ? 13.131 -14.825 -23.102 1.00 65.31 74 ALA A N 1
ATOM 588 C CA . ALA A 1 74 ? 14.110 -15.874 -22.823 1.00 65.31 74 ALA A CA 1
ATOM 589 C C . ALA A 1 74 ? 15.255 -15.359 -21.933 1.00 65.31 74 ALA A C 1
ATOM 591 O O . ALA A 1 74 ? 15.594 -16.005 -20.937 1.00 65.31 74 ALA A O 1
ATOM 592 N N . GLY A 1 75 ? 15.772 -14.159 -22.211 1.00 71.06 75 GLY A N 1
ATOM 593 C CA . GLY A 1 75 ? 16.784 -13.487 -21.390 1.00 71.06 75 GLY A CA 1
ATOM 594 C C . GLY A 1 75 ? 16.321 -13.219 -19.954 1.00 71.06 75 GLY A C 1
ATOM 595 O O . GLY A 1 75 ? 17.085 -13.409 -19.009 1.00 71.06 75 GLY A O 1
ATOM 596 N N . VAL A 1 76 ? 15.041 -12.882 -19.750 1.00 76.62 76 VAL A N 1
ATOM 597 C CA . VAL A 1 76 ? 14.473 -12.678 -18.400 1.00 76.62 76 VAL A CA 1
ATOM 598 C C . VAL A 1 76 ? 14.502 -13.962 -17.566 1.00 76.62 76 VAL A C 1
ATOM 600 O O . VAL A 1 76 ? 14.815 -13.917 -16.375 1.00 76.62 76 VAL A O 1
ATOM 603 N N . LEU A 1 77 ? 14.176 -15.113 -18.163 1.00 78.00 77 LEU A N 1
ATOM 604 C CA . LEU A 1 77 ? 14.189 -16.405 -17.468 1.00 78.00 77 LEU A CA 1
ATOM 605 C C . LEU A 1 77 ? 15.610 -16.810 -17.055 1.00 78.00 77 LEU A C 1
ATOM 607 O O . LEU A 1 77 ? 15.816 -17.175 -15.897 1.00 78.00 77 LEU A O 1
ATOM 611 N N . VAL A 1 78 ? 16.585 -16.667 -17.957 1.00 80.69 78 VAL A N 1
ATOM 612 C CA . VAL A 1 78 ? 18.006 -16.942 -17.674 1.00 80.69 78 VAL A CA 1
ATOM 613 C C . VAL A 1 78 ? 18.539 -16.003 -16.587 1.00 80.69 78 VAL A C 1
ATOM 615 O O . VAL A 1 78 ? 19.118 -16.454 -15.597 1.00 80.69 78 VAL A O 1
ATOM 618 N N . ALA A 1 79 ? 18.261 -14.704 -16.696 1.00 82.38 79 ALA A N 1
ATOM 619 C CA . ALA A 1 79 ? 18.680 -13.714 -15.709 1.00 82.38 79 ALA A CA 1
ATOM 620 C C . ALA A 1 79 ? 18.060 -13.961 -14.322 1.00 82.38 79 ALA A C 1
ATOM 622 O O . ALA A 1 79 ? 18.727 -13.803 -13.295 1.00 82.38 79 ALA A O 1
ATOM 623 N N . LEU A 1 80 ? 16.800 -14.408 -14.264 1.00 83.00 80 LEU A N 1
ATOM 624 C CA . LEU A 1 80 ? 16.173 -14.815 -13.007 1.00 83.00 80 LEU A CA 1
ATOM 625 C C . LEU A 1 80 ? 16.899 -16.008 -12.372 1.00 83.00 80 LEU A C 1
ATOM 627 O O . LEU A 1 80 ? 17.048 -16.031 -11.150 1.00 83.00 80 LEU A O 1
ATOM 631 N N . GLU A 1 81 ? 17.362 -16.987 -13.150 1.00 85.12 81 GLU A N 1
ATOM 632 C CA . GLU A 1 81 ? 18.093 -18.147 -12.623 1.00 85.12 81 GLU A CA 1
ATOM 633 C C . GLU A 1 81 ? 19.460 -17.781 -12.029 1.00 85.12 81 GLU A C 1
ATOM 635 O O . GLU A 1 81 ? 19.842 -18.354 -11.001 1.00 85.12 81 GLU A O 1
ATOM 640 N N . LEU A 1 82 ? 20.136 -16.777 -12.596 1.00 85.88 82 LEU A N 1
ATOM 641 C CA . LEU A 1 82 ? 21.418 -16.250 -12.110 1.00 85.88 82 LEU A CA 1
ATOM 642 C C . LEU A 1 82 ? 21.305 -15.524 -10.758 1.00 85.88 82 LEU A C 1
ATOM 644 O O . LEU A 1 82 ? 22.288 -15.386 -10.022 1.00 85.88 82 LEU A O 1
ATOM 648 N N . LEU A 1 83 ? 20.103 -15.090 -10.375 1.00 88.44 83 LEU A N 1
ATOM 649 C CA . LEU A 1 83 ? 19.874 -14.446 -9.088 1.00 88.44 83 LEU A CA 1
ATOM 650 C C . LEU A 1 83 ? 19.927 -15.439 -7.921 1.00 88.44 83 LEU A C 1
ATOM 652 O O . LEU A 1 83 ? 19.442 -16.581 -7.968 1.00 88.44 83 LEU A O 1
ATOM 656 N N . ARG A 1 84 ? 20.418 -14.929 -6.786 1.00 90.12 84 ARG A N 1
ATOM 657 C CA . ARG A 1 84 ? 20.347 -15.622 -5.493 1.00 90.12 84 ARG A CA 1
ATOM 658 C C . ARG A 1 84 ? 18.894 -15.961 -5.161 1.00 90.12 84 ARG A C 1
ATOM 660 O O . ARG A 1 84 ? 17.989 -15.170 -5.426 1.00 90.12 84 ARG A O 1
ATOM 667 N N . SER A 1 85 ? 18.678 -17.103 -4.507 1.00 85.62 85 SER A N 1
ATOM 668 C CA . SER A 1 85 ? 17.340 -17.604 -4.152 1.00 85.62 85 SER A CA 1
ATOM 669 C C . SER A 1 85 ? 16.471 -16.555 -3.448 1.00 85.62 85 SER A C 1
ATOM 671 O O . SER A 1 85 ? 15.323 -16.355 -3.832 1.00 85.62 85 SER A O 1
ATOM 673 N N . GLY A 1 86 ? 17.042 -15.815 -2.494 1.00 84.50 86 GLY A N 1
ATOM 674 C CA . GLY A 1 86 ? 16.328 -14.761 -1.768 1.00 84.50 86 GLY A CA 1
ATOM 675 C C . GLY A 1 86 ? 15.986 -13.514 -2.597 1.00 84.50 86 GLY A C 1
ATOM 676 O O . GLY A 1 86 ? 15.062 -12.791 -2.230 1.00 84.50 86 GLY A O 1
ATOM 677 N N . ASP A 1 87 ? 16.700 -13.252 -3.695 1.00 88.31 87 ASP A N 1
ATOM 678 C CA . ASP A 1 87 ? 16.376 -12.159 -4.622 1.00 88.31 87 ASP A CA 1
ATOM 679 C C . ASP A 1 87 ? 15.275 -12.598 -5.602 1.00 88.31 87 ASP A C 1
ATOM 681 O O . ASP A 1 87 ? 14.324 -11.852 -5.834 1.00 88.31 87 ASP A O 1
ATOM 685 N N . ARG A 1 88 ? 15.327 -13.845 -6.096 1.00 91.94 88 ARG A N 1
ATOM 686 C CA . ARG A 1 88 ? 14.225 -14.452 -6.866 1.00 91.94 88 ARG A CA 1
ATOM 687 C C . ARG A 1 88 ? 12.923 -14.489 -6.081 1.00 91.94 88 ARG A C 1
ATOM 689 O O . ARG A 1 88 ? 11.864 -14.175 -6.614 1.00 91.94 88 ARG A O 1
ATOM 696 N N . GLU A 1 89 ? 12.993 -14.906 -4.822 1.00 87.31 89 GLU A N 1
ATOM 697 C CA . GLU A 1 89 ? 11.820 -15.057 -3.968 1.00 87.31 89 GLU A CA 1
ATOM 698 C C . GLU A 1 89 ? 11.099 -13.725 -3.755 1.00 87.31 89 GLU A C 1
ATOM 700 O O . GLU A 1 89 ? 9.890 -13.646 -3.958 1.00 87.31 89 GLU A O 1
ATOM 705 N N . ILE A 1 90 ? 11.830 -12.652 -3.436 1.00 86.00 90 ILE A N 1
ATOM 706 C CA . ILE A 1 90 ? 11.203 -11.344 -3.226 1.00 86.00 90 ILE A CA 1
ATOM 707 C C . ILE A 1 90 ? 10.650 -10.736 -4.522 1.00 86.00 90 ILE A C 1
ATOM 709 O O . ILE A 1 90 ? 9.622 -10.061 -4.487 1.00 86.00 90 ILE A O 1
ATOM 713 N N . LEU A 1 91 ? 11.280 -11.005 -5.672 1.00 85.06 91 LEU A N 1
ATOM 714 C CA . LEU A 1 91 ? 10.734 -10.630 -6.978 1.00 85.06 91 LEU A CA 1
ATOM 715 C C . LEU A 1 91 ? 9.442 -11.394 -7.282 1.00 85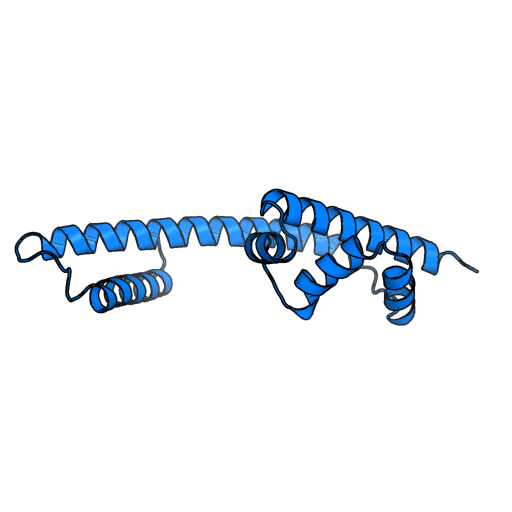.06 91 LEU A C 1
ATOM 717 O O . LEU A 1 91 ? 8.481 -10.782 -7.743 1.00 85.06 91 LEU A O 1
ATOM 721 N N . ARG A 1 92 ? 9.378 -12.694 -6.955 1.00 83.94 92 ARG A N 1
ATOM 722 C CA . ARG A 1 92 ? 8.164 -13.507 -7.119 1.00 83.94 92 ARG A CA 1
ATOM 723 C C . ARG A 1 92 ? 7.005 -12.976 -6.280 1.00 83.94 92 ARG A C 1
ATOM 725 O O . ARG A 1 92 ? 5.926 -12.745 -6.818 1.00 83.94 92 ARG A O 1
ATOM 732 N N . LEU A 1 93 ? 7.245 -12.736 -4.991 1.00 69.94 93 LEU A N 1
ATOM 733 C CA . LEU A 1 93 ? 6.232 -12.207 -4.071 1.00 69.94 93 LEU A CA 1
ATOM 734 C C . LEU A 1 93 ? 5.692 -10.843 -4.528 1.00 69.94 93 LEU A C 1
ATOM 736 O O . LEU A 1 93 ? 4.514 -10.551 -4.352 1.00 69.94 93 LEU A O 1
ATOM 740 N N . ALA A 1 94 ? 6.535 -10.011 -5.140 1.00 72.44 94 ALA A N 1
ATOM 741 C CA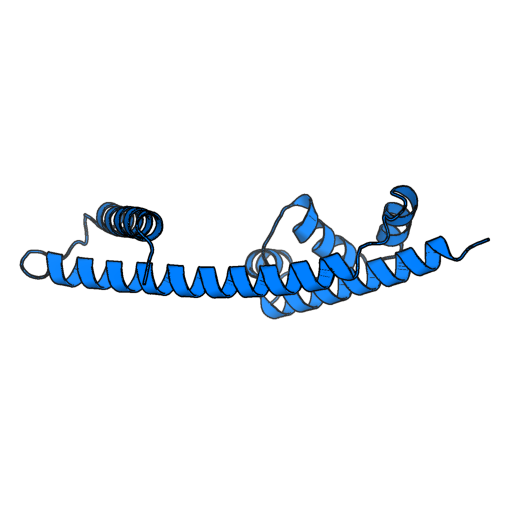 . ALA A 1 94 ? 6.117 -8.709 -5.644 1.00 72.44 94 ALA A CA 1
ATOM 742 C C . ALA A 1 94 ? 5.377 -8.786 -6.992 1.00 72.44 94 ALA A C 1
ATOM 744 O O . ALA A 1 94 ? 4.408 -8.058 -7.189 1.00 72.44 94 ALA A O 1
ATOM 745 N N . ALA A 1 95 ? 5.850 -9.609 -7.933 1.00 72.69 95 ALA A N 1
ATOM 746 C CA . ALA A 1 95 ? 5.375 -9.601 -9.319 1.00 72.69 95 ALA A CA 1
ATOM 747 C C . ALA A 1 95 ? 4.247 -10.606 -9.603 1.00 72.69 95 ALA A C 1
ATOM 749 O O . ALA A 1 95 ? 3.351 -10.284 -10.377 1.00 72.69 95 ALA A O 1
ATOM 750 N N . TRP A 1 96 ? 4.269 -11.789 -8.978 1.00 70.38 96 TRP A N 1
ATOM 751 C CA . TRP A 1 96 ? 3.221 -12.807 -9.141 1.00 70.38 96 TRP A CA 1
ATOM 752 C C . TRP A 1 96 ? 2.164 -12.722 -8.042 1.00 70.38 96 TRP A C 1
ATOM 754 O O . TRP A 1 96 ? 0.976 -12.722 -8.344 1.00 70.38 96 TRP A O 1
ATOM 764 N N . GLU A 1 97 ? 2.588 -12.600 -6.782 1.00 63.41 97 GLU A N 1
ATOM 765 C CA . GLU A 1 97 ? 1.661 -12.573 -5.637 1.00 63.41 97 GLU A CA 1
ATOM 766 C C . GLU A 1 97 ? 1.146 -11.159 -5.311 1.00 63.41 97 GLU A C 1
ATOM 768 O O . GLU A 1 97 ? 0.219 -10.994 -4.522 1.00 63.41 97 GLU A O 1
ATOM 773 N N . GLY A 1 98 ? 1.743 -10.117 -5.904 1.00 63.47 98 GLY A N 1
ATOM 774 C CA . GLY A 1 98 ? 1.299 -8.727 -5.751 1.00 63.47 98 GLY A CA 1
ATOM 775 C C . GLY A 1 98 ? 1.453 -8.142 -4.341 1.00 63.47 98 GLY A C 1
ATOM 776 O O . GLY A 1 98 ? 0.785 -7.157 -4.022 1.00 63.47 98 GLY A O 1
ATOM 777 N N . LEU A 1 99 ? 2.311 -8.726 -3.496 1.00 68.06 99 LEU A N 1
ATOM 778 C CA . LEU A 1 99 ? 2.437 -8.351 -2.086 1.00 68.06 99 LEU A CA 1
ATOM 779 C C . LEU A 1 99 ? 3.137 -7.003 -1.885 1.00 68.06 99 LEU A C 1
ATOM 781 O O . LEU A 1 99 ? 4.127 -6.671 -2.547 1.00 68.06 99 LEU A O 1
ATOM 785 N N . ASP A 1 100 ? 2.678 -6.238 -0.894 1.00 72.00 100 ASP A N 1
ATOM 786 C CA . ASP A 1 100 ? 3.314 -4.984 -0.499 1.00 72.00 100 ASP A CA 1
ATOM 787 C C . ASP A 1 100 ? 4.527 -5.201 0.444 1.00 72.00 100 ASP A C 1
ATOM 789 O O . ASP A 1 100 ? 4.739 -6.296 0.972 1.00 72.00 100 ASP A O 1
ATOM 793 N N . PRO A 1 101 ? 5.384 -4.183 0.691 1.00 69.25 101 PRO A N 1
ATOM 794 C CA . PRO A 1 101 ? 6.562 -4.352 1.547 1.00 69.25 101 PRO A CA 1
ATOM 795 C C . PRO A 1 101 ? 6.270 -4.815 2.976 1.00 69.25 101 PRO A C 1
ATOM 797 O O . PRO A 1 101 ? 7.131 -5.430 3.603 1.00 69.25 101 PRO A O 1
ATOM 800 N N . ARG A 1 102 ? 5.084 -4.523 3.518 1.00 64.88 102 ARG A N 1
ATOM 801 C CA . ARG A 1 102 ? 4.673 -5.001 4.838 1.00 64.88 102 ARG A CA 1
ATOM 802 C C . ARG A 1 102 ? 4.382 -6.495 4.793 1.00 64.88 102 ARG A C 1
ATOM 804 O O . ARG A 1 102 ? 4.853 -7.211 5.670 1.00 64.88 102 ARG A O 1
ATOM 811 N N . GLU A 1 103 ? 3.651 -6.945 3.784 1.00 59.66 103 GLU A N 1
ATOM 812 C CA . GLU A 1 103 ? 3.292 -8.351 3.572 1.00 59.66 103 GLU A CA 1
ATOM 813 C C . GLU A 1 103 ? 4.524 -9.201 3.237 1.00 59.66 103 GLU A C 1
ATOM 815 O O . GLU A 1 103 ? 4.765 -10.214 3.890 1.00 59.66 103 GLU A O 1
ATOM 820 N N . MET A 1 104 ? 5.388 -8.730 2.332 1.00 75.81 104 MET A N 1
ATOM 821 C CA . MET A 1 104 ? 6.679 -9.371 2.050 1.00 75.81 104 MET A CA 1
ATOM 822 C C . MET A 1 104 ? 7.569 -9.451 3.296 1.00 75.81 104 MET A C 1
ATOM 824 O O . MET A 1 104 ? 8.259 -10.445 3.500 1.00 75.81 104 MET A O 1
ATOM 828 N N . GLY A 1 105 ? 7.555 -8.423 4.150 1.00 67.69 105 GLY A N 1
ATOM 829 C CA . GLY A 1 105 ? 8.285 -8.434 5.418 1.00 67.69 105 GLY A CA 1
ATOM 830 C C . GLY A 1 105 ? 7.816 -9.545 6.361 1.00 67.69 105 GLY A C 1
ATOM 831 O O . GLY A 1 105 ? 8.651 -10.219 6.962 1.00 67.69 105 GLY A O 1
ATOM 832 N N . LEU A 1 106 ? 6.502 -9.782 6.442 1.00 69.75 106 LEU A N 1
ATOM 833 C CA . LEU A 1 106 ? 5.932 -10.872 7.240 1.00 69.75 106 LEU A CA 1
ATOM 834 C C . LEU A 1 106 ? 6.355 -12.245 6.706 1.00 69.75 106 LEU A C 1
ATOM 836 O O . LEU A 1 106 ? 6.786 -13.082 7.493 1.00 69.75 106 LEU A O 1
ATOM 840 N N . VAL A 1 107 ? 6.288 -12.451 5.387 1.00 74.69 107 VAL A N 1
ATOM 841 C CA . VAL A 1 107 ? 6.684 -13.716 4.741 1.00 74.69 107 VAL A CA 1
ATOM 842 C C . VAL A 1 107 ? 8.181 -13.986 4.920 1.00 74.69 107 VAL A C 1
ATOM 844 O O . VAL A 1 107 ? 8.580 -15.092 5.268 1.00 74.69 107 VAL A O 1
ATOM 847 N N . LEU A 1 108 ? 9.017 -12.962 4.736 1.00 80.06 108 LEU A N 1
ATOM 848 C CA . LEU A 1 108 ? 10.478 -13.087 4.752 1.00 80.06 108 LEU A CA 1
ATOM 849 C C . LEU A 1 108 ? 11.103 -12.911 6.147 1.00 80.06 108 LEU A C 1
ATOM 851 O O . LEU A 1 108 ? 12.331 -12.859 6.257 1.00 80.06 108 LEU A O 1
ATOM 855 N N . GLY A 1 109 ? 10.293 -12.744 7.197 1.00 82.44 109 GLY A N 1
ATOM 856 C CA . GLY A 1 109 ? 10.766 -12.562 8.573 1.00 82.44 109 GLY A CA 1
ATOM 857 C C . GLY A 1 109 ? 11.599 -11.292 8.791 1.00 82.44 109 GLY A C 1
ATOM 858 O O . GLY A 1 109 ? 12.557 -11.303 9.561 1.00 82.44 109 GLY A O 1
ATOM 859 N N . CYS A 1 110 ? 11.285 -10.192 8.099 1.00 83.50 110 CYS A N 1
ATOM 860 C CA . CYS A 1 110 ? 12.041 -8.940 8.187 1.00 83.50 110 CYS A CA 1
ATOM 861 C C . CYS A 1 110 ? 11.141 -7.697 8.273 1.00 83.50 110 CYS A C 1
ATOM 863 O O . CYS A 1 110 ? 9.924 -7.756 8.109 1.00 83.50 110 CYS A O 1
ATOM 865 N N . SER A 1 111 ? 11.733 -6.532 8.560 1.00 83.31 111 SER A N 1
ATOM 866 C CA . SER A 1 111 ? 10.960 -5.287 8.633 1.00 83.31 111 SER A CA 1
ATOM 867 C C . SER A 1 111 ? 10.431 -4.871 7.248 1.00 83.31 111 SER A C 1
ATOM 869 O O . SER A 1 111 ? 11.088 -5.137 6.238 1.00 83.31 111 SER A O 1
ATOM 871 N N . PRO A 1 112 ? 9.310 -4.126 7.166 1.00 70.50 112 PRO A N 1
ATOM 872 C CA . PRO A 1 112 ? 8.782 -3.657 5.881 1.00 70.50 112 PRO A CA 1
ATOM 873 C C . PRO A 1 112 ? 9.782 -2.813 5.079 1.00 70.50 112 PRO A C 1
ATOM 875 O O . PRO A 1 112 ? 9.827 -2.860 3.851 1.00 70.50 112 PRO A O 1
ATOM 878 N N . ASN A 1 113 ? 10.622 -2.046 5.781 1.00 80.12 113 ASN A N 1
ATOM 879 C CA . ASN A 1 113 ? 11.682 -1.262 5.156 1.00 80.12 113 ASN A CA 1
ATOM 880 C C . ASN A 1 113 ? 12.797 -2.162 4.596 1.00 80.12 113 ASN A C 1
ATOM 882 O O . ASN A 1 113 ? 13.282 -1.929 3.492 1.00 80.12 113 ASN A O 1
ATOM 886 N N . ALA A 1 114 ? 13.175 -3.218 5.324 1.00 81.12 114 ALA A N 1
ATOM 887 C CA . ALA A 1 114 ? 14.148 -4.193 4.841 1.00 81.12 114 ALA A CA 1
ATOM 888 C C . ALA A 1 114 ? 13.636 -4.930 3.592 1.00 81.12 114 ALA A C 1
ATOM 890 O O . ALA A 1 114 ? 14.398 -5.080 2.638 1.00 81.12 114 ALA A O 1
ATOM 891 N N . ALA A 1 115 ? 12.355 -5.312 3.555 1.00 76.56 115 ALA A N 1
ATOM 892 C CA . ALA A 1 115 ? 11.725 -5.904 2.375 1.00 76.56 115 ALA A CA 1
ATOM 893 C C . ALA A 1 115 ? 11.750 -4.945 1.170 1.00 76.56 115 ALA A C 1
ATOM 895 O O . ALA A 1 115 ? 12.194 -5.329 0.091 1.00 76.56 115 ALA A O 1
ATOM 896 N N . ALA A 1 116 ? 11.386 -3.671 1.357 1.00 75.81 116 ALA A N 1
ATOM 897 C CA . ALA A 1 116 ? 11.450 -2.669 0.287 1.00 75.81 116 ALA A CA 1
ATOM 898 C C . ALA A 1 116 ? 12.874 -2.493 -0.278 1.00 75.81 116 ALA A C 1
ATOM 900 O O . ALA A 1 116 ? 13.065 -2.451 -1.494 1.00 75.81 116 ALA A O 1
ATOM 901 N N . ILE A 1 117 ? 13.884 -2.432 0.597 1.00 88.31 117 ILE A N 1
ATOM 902 C CA . ILE A 1 117 ? 15.293 -2.314 0.194 1.00 88.31 117 ILE A CA 1
ATOM 903 C C . ILE A 1 117 ? 15.774 -3.585 -0.525 1.00 88.31 117 ILE A C 1
ATOM 905 O O . ILE A 1 117 ? 16.537 -3.496 -1.488 1.00 88.31 117 ILE A O 1
ATOM 909 N N . ARG A 1 118 ? 15.369 -4.774 -0.062 1.00 88.06 118 ARG A N 1
ATOM 910 C CA . ARG A 1 118 ? 15.706 -6.050 -0.715 1.00 88.06 118 ARG A CA 1
ATOM 911 C C . ARG A 1 118 ? 15.084 -6.132 -2.106 1.00 88.06 118 ARG A C 1
ATOM 913 O O . ARG A 1 118 ? 15.804 -6.462 -3.038 1.00 88.06 118 ARG A O 1
ATOM 920 N N . LEU A 1 119 ? 13.819 -5.739 -2.264 1.00 87.12 119 LEU A N 1
ATOM 921 C CA . LEU A 1 119 ? 13.143 -5.736 -3.562 1.00 87.12 119 LEU A CA 1
ATOM 922 C C . LEU A 1 119 ? 13.832 -4.785 -4.544 1.00 87.12 119 LEU A C 1
ATOM 924 O O . LEU A 1 119 ? 14.072 -5.147 -5.690 1.00 87.12 119 LEU A O 1
ATOM 928 N N . HIS A 1 120 ? 14.200 -3.587 -4.086 1.00 86.94 120 HIS A N 1
ATOM 929 C CA . HIS A 1 120 ? 14.945 -2.639 -4.911 1.00 86.94 120 HIS A CA 1
ATOM 930 C C . HIS A 1 120 ? 16.282 -3.224 -5.386 1.00 86.94 120 HIS A C 1
ATOM 932 O O . HIS A 1 120 ? 16.614 -3.145 -6.564 1.00 86.94 120 HIS A O 1
ATOM 938 N N . ARG A 1 121 ? 17.051 -3.837 -4.476 1.00 88.62 121 ARG A N 1
ATOM 939 C CA . ARG A 1 121 ? 18.327 -4.479 -4.825 1.00 88.62 121 ARG A CA 1
ATOM 940 C C . ARG A 1 121 ? 18.141 -5.669 -5.766 1.00 88.62 121 ARG A C 1
ATOM 942 O O . ARG A 1 121 ? 18.941 -5.822 -6.679 1.00 88.62 121 ARG A O 1
ATOM 949 N N . ALA A 1 122 ? 17.097 -6.469 -5.570 1.00 87.94 122 ALA A N 1
ATOM 950 C CA . ALA A 1 122 ? 16.782 -7.598 -6.438 1.00 87.94 122 ALA A CA 1
ATOM 951 C C . ALA A 1 122 ? 16.417 -7.144 -7.862 1.00 87.94 122 ALA A C 1
ATOM 953 O O . ALA A 1 122 ? 16.892 -7.750 -8.813 1.00 87.94 122 ALA A O 1
ATOM 954 N N . ARG A 1 123 ? 15.664 -6.043 -8.023 1.00 89.12 123 ARG A N 1
ATOM 955 C CA . ARG A 1 123 ? 15.375 -5.453 -9.347 1.00 89.12 123 ARG A CA 1
ATOM 956 C C . ARG A 1 123 ? 16.636 -4.982 -10.066 1.00 89.12 123 ARG A C 1
ATOM 958 O O . ARG A 1 123 ? 16.822 -5.330 -11.219 1.00 89.12 123 ARG A O 1
ATOM 965 N N . ARG A 1 124 ? 17.528 -4.273 -9.363 1.00 87.38 124 ARG A N 1
ATOM 966 C CA . ARG A 1 124 ? 18.815 -3.839 -9.935 1.00 87.38 124 ARG A CA 1
ATOM 967 C C . ARG A 1 124 ? 19.667 -5.013 -10.402 1.00 87.38 124 ARG A C 1
ATOM 969 O O . ARG A 1 124 ? 20.184 -4.984 -11.501 1.00 87.38 124 ARG A O 1
ATOM 976 N N . ARG A 1 125 ? 19.757 -6.072 -9.596 1.00 86.69 125 ARG A N 1
ATOM 977 C CA . ARG A 1 125 ? 20.507 -7.274 -9.987 1.00 86.69 125 ARG A CA 1
ATOM 978 C C . ARG A 1 125 ? 19.873 -8.012 -11.162 1.00 86.69 125 ARG A C 1
ATOM 980 O O . ARG A 1 125 ? 20.599 -8.632 -11.923 1.00 86.69 125 ARG A O 1
ATOM 987 N N . LEU A 1 126 ? 18.544 -7.983 -11.277 1.00 86.25 126 LEU A N 1
ATOM 988 C CA . LEU A 1 126 ? 17.848 -8.544 -12.430 1.00 86.25 126 LEU A CA 1
ATOM 989 C C . LEU A 1 126 ? 18.178 -7.745 -13.697 1.00 86.25 126 LEU A C 1
ATOM 991 O O . LEU A 1 126 ? 18.511 -8.351 -14.702 1.00 86.25 126 LEU A O 1
ATOM 995 N N . GLU A 1 127 ? 18.146 -6.411 -1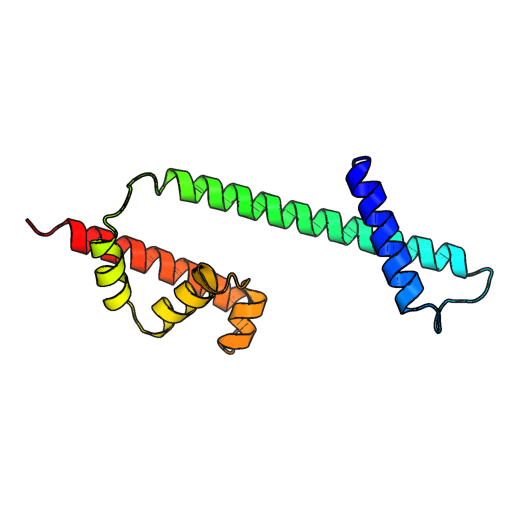3.626 1.00 85.69 127 GLU A N 1
ATOM 996 C CA . GLU A 1 127 ? 18.572 -5.531 -14.726 1.00 85.69 127 GLU A CA 1
ATOM 997 C C . GLU A 1 127 ? 20.027 -5.798 -15.131 1.00 85.69 127 GLU A C 1
ATOM 999 O 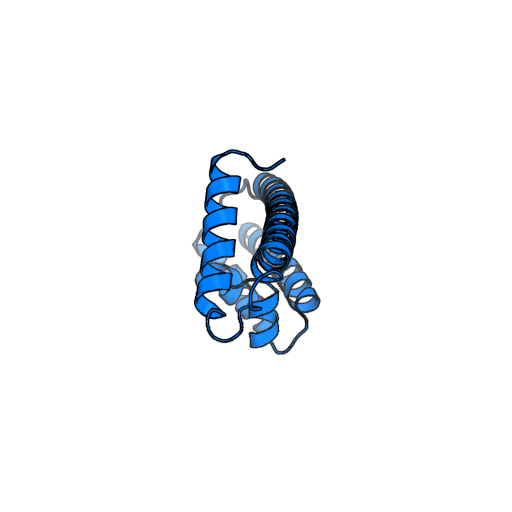O . GLU A 1 127 ? 20.298 -6.000 -16.309 1.00 85.69 127 GLU A O 1
ATOM 1004 N N . ASP A 1 128 ? 20.948 -5.854 -14.163 1.00 84.44 128 ASP A N 1
ATOM 1005 C CA . ASP A 1 128 ? 22.365 -6.132 -14.421 1.00 84.44 128 ASP A CA 1
ATOM 1006 C C . ASP A 1 128 ? 22.540 -7.499 -15.115 1.00 84.44 128 ASP A C 1
ATOM 1008 O O . ASP A 1 128 ? 23.210 -7.591 -16.138 1.00 84.44 128 ASP A O 1
ATOM 1012 N N . ALA A 1 129 ? 21.867 -8.545 -14.620 1.00 84.62 129 ALA A N 1
ATOM 1013 C CA . ALA A 1 129 ? 21.930 -9.883 -15.208 1.00 84.62 129 ALA A CA 1
ATOM 1014 C C . ALA A 1 129 ? 21.328 -9.943 -16.622 1.00 84.62 129 ALA A C 1
ATOM 1016 O O . ALA A 1 129 ? 21.840 -10.659 -17.476 1.00 84.62 129 ALA A O 1
ATOM 1017 N N . MET A 1 130 ? 20.257 -9.194 -16.893 1.00 81.88 130 MET A N 1
ATOM 1018 C CA . MET A 1 130 ? 19.667 -9.117 -18.232 1.00 81.88 130 MET A CA 1
ATOM 1019 C C . MET A 1 130 ? 20.613 -8.425 -19.218 1.00 81.88 130 MET A C 1
ATOM 1021 O O . MET A 1 130 ? 20.813 -8.939 -20.314 1.00 81.88 130 MET A O 1
ATOM 1025 N N . ASN A 1 131 ? 21.271 -7.342 -18.797 1.00 80.00 131 ASN A N 1
ATOM 1026 C CA . ASN A 1 131 ? 22.275 -6.655 -19.611 1.00 80.00 131 ASN A CA 1
ATOM 1027 C C . ASN A 1 131 ? 23.505 -7.539 -19.896 1.00 80.00 131 ASN A C 1
ATOM 1029 O O . ASN A 1 131 ? 24.050 -7.485 -20.995 1.00 80.00 131 ASN A O 1
ATOM 1033 N N . ASP A 1 132 ? 23.923 -8.370 -18.934 1.00 73.50 132 ASP A N 1
ATOM 1034 C CA . ASP A 1 132 ? 25.014 -9.337 -19.125 1.00 73.50 132 ASP A CA 1
ATOM 1035 C C . ASP A 1 132 ? 24.625 -10.458 -20.108 1.00 73.50 132 ASP A C 1
ATOM 1037 O O . ASP A 1 132 ? 25.476 -10.948 -20.847 1.00 73.50 132 ASP A O 1
ATOM 1041 N N . THR A 1 133 ? 23.343 -10.846 -20.153 1.00 65.81 133 THR A N 1
ATOM 1042 C CA . THR A 1 133 ? 22.845 -11.905 -21.056 1.00 65.81 133 THR A CA 1
ATOM 1043 C C . THR A 1 133 ? 22.621 -11.392 -22.488 1.00 65.81 133 THR A C 1
ATOM 1045 O O . THR A 1 133 ? 22.738 -12.153 -23.441 1.00 65.81 133 THR A O 1
ATOM 1048 N N . GLU A 1 134 ? 22.329 -10.099 -22.661 1.00 58.66 134 GLU A N 1
ATOM 1049 C CA . GLU A 1 134 ? 22.200 -9.443 -23.975 1.00 58.66 134 GLU A CA 1
ATOM 1050 C C . GLU A 1 134 ? 23.564 -9.120 -24.628 1.00 58.66 134 GLU A C 1
ATOM 1052 O O . GLU A 1 134 ? 23.620 -8.765 -25.806 1.00 58.66 134 GLU A O 1
ATOM 1057 N N . GLY A 1 135 ? 24.669 -9.242 -23.879 1.00 51.69 135 GLY A N 1
ATOM 1058 C CA . GLY A 1 135 ? 26.029 -8.896 -24.307 1.00 51.69 135 GLY A CA 1
ATOM 1059 C C . GLY A 1 135 ? 26.864 -10.027 -24.923 1.00 51.69 135 GLY A C 1
ATOM 1060 O O . GLY A 1 135 ? 28.043 -9.802 -25.203 1.00 51.69 135 GLY A O 1
ATOM 1061 N N . GLU A 1 136 ? 26.307 -11.222 -25.129 1.00 37.22 136 GLU A N 1
ATOM 1062 C CA . GLU A 1 136 ? 27.022 -12.351 -25.746 1.00 37.22 136 GLU A CA 1
ATOM 1063 C C . GLU A 1 136 ? 26.797 -12.374 -27.281 1.00 37.22 136 GLU A C 1
ATOM 1065 O O . GLU A 1 136 ? 25.649 -12.502 -27.713 1.00 37.22 136 GLU A O 1
ATOM 1070 N N . PRO A 1 137 ? 27.849 -12.188 -28.115 1.00 42.47 137 PRO A N 1
ATOM 1071 C CA . PRO A 1 137 ? 27.759 -12.203 -29.582 1.00 42.47 137 PRO A CA 1
ATOM 1072 C C . PRO A 1 137 ? 27.598 -13.601 -30.197 1.00 42.47 137 PRO A C 1
ATOM 1074 O O . PRO A 1 137 ? 28.111 -14.583 -29.614 1.00 42.47 137 PRO A O 1
#

Radius of gyration: 22.04 Å; chains: 1; bounding box: 54×37×54 Å

Secondary structure (DSSP, 8-state):
---HHHHHHHHHHHHHHHHHTGGGPPPTTSHHHHHHHHHHHHHHHHHHHHHHHHHHHHHHHHHHHH--S---HHHHHHHHHHS-HHHHHHHHHHHTS---HHHHHHHTTS-HHHHHHHHHHHHHHHHHHHHHHTT--